Protein AF-A0A6J7IUE8-F1 (afdb_monomer_lite)

Structure (mmCIF, N/CA/C/O backbone):
data_AF-A0A6J7IUE8-F1
#
_entry.id   AF-A0A6J7IUE8-F1
#
loop_
_atom_site.group_PDB
_atom_site.id
_atom_site.type_symbol
_atom_site.label_atom_id
_atom_site.label_alt_id
_atom_site.label_comp_id
_atom_site.label_asym_id
_atom_site.label_entity_id
_atom_site.label_seq_id
_atom_site.pdbx_PDB_ins_code
_atom_site.Cartn_x
_atom_site.Cartn_y
_atom_site.Cartn_z
_atom_site.occupancy
_atom_site.B_iso_or_equiv
_atom_site.auth_seq_id
_atom_site.auth_comp_id
_atom_site.auth_asym_id
_atom_site.auth_atom_id
_atom_site.pdbx_PDB_model_num
ATOM 1 N N . MET A 1 1 ? -20.556 0.592 -16.417 1.00 41.69 1 MET A N 1
ATOM 2 C CA . MET A 1 1 ? -19.532 1.654 -16.553 1.00 41.69 1 MET A CA 1
ATOM 3 C C . MET A 1 1 ? -19.721 2.578 -15.368 1.00 41.69 1 MET A C 1
ATOM 5 O O . MET A 1 1 ? -20.810 3.117 -15.242 1.00 41.69 1 MET A O 1
ATOM 9 N N . ALA A 1 2 ? -18.732 2.686 -14.480 1.00 57.44 2 ALA A N 1
ATOM 10 C CA . ALA A 1 2 ? -18.840 3.545 -13.303 1.00 57.44 2 ALA A CA 1
ATOM 11 C C . ALA A 1 2 ? -18.923 5.019 -13.736 1.00 57.44 2 ALA A C 1
ATOM 13 O O . ALA A 1 2 ? -18.089 5.490 -14.510 1.00 57.44 2 ALA A O 1
ATOM 14 N N . SER A 1 3 ? -19.946 5.733 -13.275 1.00 59.53 3 SER A N 1
ATOM 15 C CA . SER A 1 3 ? -20.109 7.172 -13.485 1.00 59.53 3 SER A CA 1
ATOM 16 C C . SER A 1 3 ? -19.180 7.936 -12.540 1.00 59.53 3 SER A C 1
ATOM 18 O O . SER A 1 3 ? -19.323 7.825 -11.325 1.00 59.53 3 SER A O 1
ATOM 20 N N . TYR A 1 4 ? -18.232 8.704 -13.078 1.00 61.41 4 TYR A N 1
ATOM 21 C CA . TYR A 1 4 ? -17.335 9.537 -12.276 1.00 61.41 4 TYR A CA 1
ATOM 22 C C . TYR A 1 4 ? -18.035 10.844 -11.869 1.00 61.41 4 TYR A C 1
ATOM 24 O O . TYR A 1 4 ? -18.521 11.577 -12.729 1.00 61.41 4 TYR A O 1
ATOM 32 N N . SER A 1 5 ? -18.072 11.141 -10.569 1.00 62.22 5 SER A N 1
ATOM 33 C CA . SER A 1 5 ? -18.545 12.413 -10.006 1.00 62.22 5 SER A CA 1
ATOM 34 C C . SER A 1 5 ? -17.501 12.976 -9.046 1.00 62.22 5 SER A C 1
ATOM 36 O O . SER A 1 5 ? -16.877 12.205 -8.325 1.00 62.22 5 SER A O 1
ATOM 38 N N . ASP A 1 6 ? -17.366 14.301 -8.974 1.00 72.19 6 ASP A N 1
ATOM 39 C CA . ASP A 1 6 ? -16.412 14.996 -8.084 1.00 72.19 6 ASP A CA 1
ATOM 40 C C . ASP A 1 6 ? -16.710 14.798 -6.578 1.00 72.19 6 ASP A C 1
ATOM 42 O O . ASP A 1 6 ? -15.920 15.131 -5.700 1.00 72.19 6 ASP A O 1
ATOM 46 N N . VAL A 1 7 ? -17.864 14.207 -6.257 1.00 77.81 7 VAL A N 1
ATOM 47 C CA . VAL A 1 7 ? -18.258 13.861 -4.891 1.00 77.81 7 VAL A CA 1
ATOM 48 C C . VAL A 1 7 ? -17.766 12.459 -4.540 1.00 77.81 7 VAL A C 1
ATOM 50 O O . VAL A 1 7 ? -18.106 11.481 -5.208 1.00 77.81 7 VAL A O 1
ATOM 53 N N . LEU A 1 8 ? -17.019 12.351 -3.438 1.00 77.25 8 LEU A N 1
ATOM 54 C CA . LEU A 1 8 ? -16.585 11.069 -2.889 1.00 77.25 8 LEU A CA 1
ATOM 55 C C . LEU A 1 8 ? -17.809 10.258 -2.425 1.00 77.25 8 LEU A C 1
ATOM 57 O O . LEU A 1 8 ? -18.510 10.663 -1.496 1.00 77.25 8 LEU A O 1
ATOM 61 N N . ARG A 1 9 ? -18.070 9.109 -3.055 1.00 80.62 9 ARG A N 1
ATOM 62 C CA . ARG A 1 9 ? -19.239 8.265 -2.765 1.00 80.62 9 ARG A CA 1
ATOM 63 C C . ARG A 1 9 ? -18.827 6.811 -2.547 1.00 80.62 9 ARG A C 1
ATOM 65 O O . ARG A 1 9 ? -17.960 6.298 -3.240 1.00 80.62 9 ARG A O 1
ATOM 72 N N . GLY A 1 10 ? -19.460 6.154 -1.575 1.00 83.25 10 GLY A N 1
ATOM 73 C CA . GLY A 1 10 ? -19.400 4.702 -1.411 1.00 83.25 10 GLY A CA 1
ATOM 74 C C . GLY A 1 10 ? -20.656 4.064 -1.995 1.00 83.25 10 GLY A C 1
ATOM 75 O O . GLY A 1 10 ? -21.739 4.248 -1.438 1.00 83.25 10 GLY A O 1
ATOM 76 N N . ASP A 1 11 ? -20.518 3.344 -3.103 1.00 88.62 11 ASP A N 1
ATOM 77 C CA . ASP A 1 11 ? -21.592 2.601 -3.771 1.00 88.62 11 ASP A CA 1
ATOM 78 C C . ASP A 1 11 ? -21.237 1.110 -3.938 1.00 88.62 11 ASP A C 1
ATOM 80 O O . ASP A 1 11 ? -20.174 0.658 -3.501 1.00 88.62 11 ASP A O 1
ATOM 84 N N . SER A 1 12 ? -22.146 0.330 -4.535 1.00 87.94 12 SER A N 1
ATOM 85 C CA . SER A 1 12 ? -21.954 -1.109 -4.760 1.00 87.94 12 SER A CA 1
ATOM 86 C C . SER A 1 12 ? -20.707 -1.415 -5.582 1.00 87.94 12 SER A C 1
ATOM 88 O O . SER A 1 12 ? -19.929 -2.288 -5.199 1.00 87.94 12 SER A O 1
ATOM 90 N N . ASP A 1 13 ? -20.485 -0.666 -6.659 1.00 87.94 13 ASP A N 1
ATOM 91 C CA . ASP A 1 13 ? -19.376 -0.878 -7.592 1.00 87.94 13 ASP A CA 1
ATOM 92 C C . ASP A 1 13 ? -18.031 -0.582 -6.907 1.00 87.94 13 ASP A C 1
ATOM 94 O O . ASP A 1 13 ? -17.040 -1.308 -7.061 1.00 87.94 13 ASP A O 1
ATOM 98 N N . THR A 1 14 ? -18.009 0.450 -6.064 1.00 89.81 14 THR A N 1
ATOM 99 C CA . THR A 1 14 ? -16.865 0.799 -5.222 1.00 89.81 14 THR A CA 1
ATOM 100 C C . THR A 1 14 ? -16.589 -0.296 -4.199 1.00 89.81 14 THR A C 1
ATOM 102 O O . THR A 1 14 ? -15.438 -0.697 -4.021 1.00 89.81 14 THR A O 1
ATOM 105 N N . TRP A 1 15 ? -17.617 -0.820 -3.527 1.00 92.06 15 TRP A N 1
ATOM 106 C CA . TRP A 1 15 ? -17.433 -1.892 -2.544 1.00 92.06 15 TRP A CA 1
ATOM 107 C C . TRP A 1 15 ? -16.965 -3.195 -3.186 1.00 92.06 15 TRP A C 1
ATOM 109 O O . TRP A 1 15 ? -16.141 -3.894 -2.593 1.00 92.06 15 TRP A O 1
ATOM 119 N N . ASP A 1 16 ? -17.416 -3.496 -4.401 1.00 91.38 16 ASP A N 1
ATOM 120 C CA . ASP A 1 16 ? -16.919 -4.631 -5.174 1.00 91.38 16 ASP A CA 1
ATOM 121 C C . ASP A 1 16 ? -15.451 -4.463 -5.555 1.00 91.38 16 ASP A C 1
ATOM 123 O O . ASP A 1 16 ? -14.659 -5.396 -5.396 1.00 91.38 16 ASP A O 1
ATOM 127 N N . THR A 1 17 ? -15.058 -3.251 -5.938 1.00 91.81 17 THR A N 1
ATOM 128 C CA . THR A 1 17 ? -13.655 -2.918 -6.198 1.00 91.81 17 THR A CA 1
ATOM 129 C C . THR A 1 17 ? -12.807 -3.074 -4.933 1.00 91.81 17 THR A C 1
ATOM 131 O O . THR A 1 17 ? -11.763 -3.726 -4.954 1.00 91.81 17 THR A O 1
ATOM 134 N N . VAL A 1 18 ? -13.268 -2.549 -3.793 1.00 92.00 18 VAL A N 1
ATOM 135 C CA . VAL A 1 18 ? -12.584 -2.709 -2.499 1.00 92.00 18 VAL A CA 1
ATOM 136 C C . VAL A 1 18 ? -12.490 -4.183 -2.104 1.00 92.00 18 VAL A C 1
ATOM 138 O O . VAL A 1 18 ? -11.448 -4.616 -1.610 1.00 92.00 18 VAL A O 1
ATOM 141 N N . ARG A 1 19 ? -13.545 -4.974 -2.324 1.00 91.56 19 ARG A N 1
ATOM 142 C CA . ARG A 1 19 ? -13.552 -6.420 -2.065 1.00 91.56 19 ARG A CA 1
ATOM 143 C C . ARG A 1 19 ? -12.510 -7.136 -2.917 1.00 91.56 19 ARG A C 1
ATOM 145 O O . ARG A 1 19 ? -11.742 -7.920 -2.365 1.00 91.56 19 ARG A O 1
ATOM 152 N N . PHE A 1 20 ? -12.448 -6.830 -4.212 1.00 91.69 20 PHE A N 1
ATOM 153 C CA . PHE A 1 20 ? -11.446 -7.384 -5.121 1.00 91.69 20 PHE A CA 1
ATOM 154 C C . PHE A 1 20 ? -10.025 -7.053 -4.659 1.00 91.69 20 PHE A C 1
ATOM 156 O O . PHE A 1 20 ? -9.206 -7.955 -4.521 1.00 91.69 20 PHE A O 1
ATOM 163 N N . ILE A 1 21 ? -9.754 -5.785 -4.331 1.00 90.62 21 ILE A N 1
ATOM 164 C CA . ILE A 1 21 ? -8.452 -5.356 -3.805 1.00 90.62 21 ILE A CA 1
ATOM 165 C C . ILE A 1 21 ? -8.146 -6.106 -2.497 1.00 90.62 21 ILE A C 1
ATOM 167 O O . ILE A 1 21 ? -7.060 -6.628 -2.308 1.00 90.62 21 ILE A O 1
ATOM 171 N N . ARG A 1 22 ? -9.104 -6.274 -1.586 1.00 88.75 22 ARG A N 1
ATOM 172 C CA . ARG A 1 22 ? -8.854 -7.021 -0.338 1.00 88.75 22 ARG A CA 1
ATOM 173 C C . ARG A 1 22 ? -8.574 -8.510 -0.545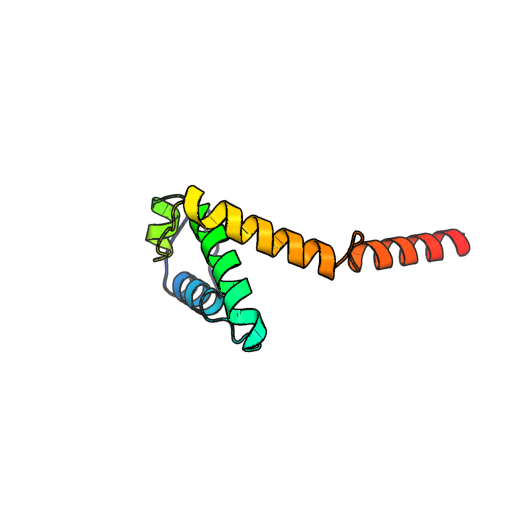 1.00 88.75 22 ARG A C 1
ATOM 175 O O . ARG A 1 22 ? -7.906 -9.108 0.295 1.00 88.75 22 ARG A O 1
ATOM 182 N N . GLN A 1 23 ? -9.113 -9.105 -1.603 1.00 87.31 23 GLN A N 1
ATOM 183 C CA . GLN A 1 23 ? -9.074 -10.543 -1.871 1.00 87.31 23 GLN A CA 1
ATOM 184 C C . GLN A 1 23 ? -8.470 -10.830 -3.249 1.00 87.31 23 GLN A C 1
ATOM 186 O O . GLN A 1 23 ? -8.997 -11.638 -4.014 1.00 87.31 23 GLN A O 1
ATOM 191 N N . VAL A 1 24 ? -7.353 -10.171 -3.572 1.00 85.62 24 VAL A N 1
ATOM 192 C CA . VAL A 1 24 ? -6.645 -10.444 -4.826 1.00 85.62 24 VAL A CA 1
ATOM 193 C C . VAL A 1 24 ? -6.160 -11.901 -4.805 1.00 85.62 24 VAL A C 1
ATOM 195 O O . VAL A 1 24 ? -5.523 -12.307 -3.826 1.00 85.62 24 VAL A O 1
ATOM 198 N N . PRO A 1 25 ? -6.421 -12.696 -5.861 1.00 84.44 25 PRO A N 1
ATOM 199 C CA . PRO A 1 25 ? -5.932 -14.067 -5.982 1.00 84.44 25 PRO A CA 1
ATOM 200 C C . PRO A 1 25 ? -4.423 -14.066 -6.261 1.00 84.44 25 PRO A C 1
ATOM 202 O O . PRO A 1 25 ? -3.962 -14.289 -7.378 1.00 84.44 25 PRO A O 1
ATOM 205 N N . LEU A 1 26 ? -3.641 -13.759 -5.229 1.00 83.50 26 LEU A N 1
ATOM 206 C CA . LEU A 1 26 ? -2.187 -13.775 -5.277 1.00 83.50 26 LEU A CA 1
ATOM 207 C C . LEU A 1 26 ? -1.648 -15.194 -5.049 1.00 83.50 26 LEU A C 1
ATOM 209 O O . LEU A 1 26 ? -2.281 -15.997 -4.354 1.00 83.50 26 LEU A O 1
ATOM 213 N N . PRO A 1 27 ? -0.438 -15.501 -5.556 1.00 83.88 27 PRO A N 1
ATOM 214 C CA . PRO A 1 27 ? 0.296 -16.688 -5.133 1.00 83.88 27 PRO A CA 1
ATOM 215 C C . PRO A 1 27 ? 0.373 -16.734 -3.601 1.00 83.88 27 PRO A C 1
ATOM 217 O O . PRO A 1 27 ? 0.644 -15.710 -2.972 1.00 83.88 27 PRO A O 1
ATOM 220 N N . ARG A 1 28 ? 0.161 -17.909 -2.987 1.00 79.69 28 ARG A N 1
ATOM 221 C CA . ARG A 1 28 ? 0.032 -18.043 -1.517 1.00 79.69 28 ARG A CA 1
ATOM 222 C C . ARG A 1 28 ? 1.182 -17.398 -0.731 1.00 79.69 28 ARG A C 1
ATOM 224 O O . ARG A 1 28 ? 0.953 -16.872 0.352 1.00 79.69 28 ARG A O 1
ATOM 231 N N . ALA A 1 29 ? 2.390 -17.383 -1.295 1.00 80.19 29 ALA A N 1
ATOM 232 C CA . ALA A 1 29 ? 3.571 -16.761 -0.694 1.00 80.19 29 ALA A CA 1
ATOM 233 C C . ALA A 1 29 ? 3.505 -15.219 -0.606 1.00 80.19 29 ALA A C 1
ATOM 235 O O . ALA A 1 29 ? 4.127 -14.632 0.273 1.00 80.19 29 ALA A O 1
ATOM 236 N N . ALA A 1 30 ? 2.749 -14.551 -1.485 1.00 83.00 30 ALA A N 1
ATOM 237 C CA . ALA A 1 30 ? 2.658 -13.088 -1.544 1.00 83.00 30 ALA A CA 1
ATOM 238 C C . ALA A 1 30 ? 1.518 -12.504 -0.688 1.00 83.00 30 ALA A C 1
ATOM 240 O O . ALA A 1 30 ? 1.515 -11.305 -0.404 1.00 83.00 30 ALA A O 1
ATOM 241 N N . GLY A 1 31 ? 0.569 -13.338 -0.247 1.00 86.44 31 GLY A N 1
ATOM 242 C CA . GLY A 1 31 ? -0.591 -12.918 0.546 1.00 86.44 31 GLY A CA 1
ATOM 243 C C . GLY A 1 31 ? -0.238 -12.108 1.805 1.00 86.44 31 GLY A C 1
ATOM 244 O O . GLY A 1 31 ? -0.807 -11.032 1.995 1.00 86.44 31 GLY A O 1
ATOM 245 N N . PRO A 1 32 ? 0.725 -12.548 2.641 1.00 86.88 32 PRO A N 1
ATOM 246 C CA . PRO A 1 32 ? 1.106 -11.809 3.847 1.00 86.88 32 PRO A CA 1
ATOM 247 C C . PRO A 1 32 ? 1.707 -10.430 3.553 1.00 86.88 32 PRO A C 1
ATOM 249 O O . PRO A 1 32 ? 1.318 -9.442 4.174 1.00 86.88 32 PRO A O 1
ATOM 252 N N . ALA A 1 33 ? 2.612 -10.341 2.573 1.00 86.38 33 ALA A N 1
ATOM 253 C CA . ALA A 1 33 ? 3.214 -9.070 2.170 1.00 86.38 33 ALA A CA 1
ATOM 254 C C . ALA A 1 33 ? 2.150 -8.101 1.631 1.00 86.38 33 ALA A C 1
ATOM 256 O O . ALA A 1 33 ? 2.133 -6.922 1.987 1.00 86.38 33 ALA A O 1
ATOM 257 N N . TYR A 1 34 ? 1.211 -8.615 0.836 1.00 89.75 34 TYR A N 1
ATOM 258 C CA . TYR A 1 34 ? 0.088 -7.835 0.334 1.00 89.75 34 TYR A CA 1
ATOM 259 C C . TYR A 1 34 ? -0.818 -7.315 1.455 1.00 89.75 34 TYR A C 1
ATOM 261 O O . TYR A 1 34 ? -1.175 -6.139 1.456 1.00 89.75 34 TYR A O 1
ATOM 269 N N . ALA A 1 35 ? -1.148 -8.151 2.442 1.00 88.69 35 ALA A N 1
ATOM 270 C CA . ALA A 1 35 ? -1.979 -7.751 3.575 1.00 88.69 35 ALA A CA 1
ATOM 271 C C . ALA A 1 35 ? -1.349 -6.600 4.381 1.00 88.69 35 ALA A C 1
ATOM 273 O O . ALA A 1 35 ? -2.056 -5.674 4.785 1.00 88.69 35 ALA A O 1
ATOM 274 N N . VAL A 1 36 ? -0.023 -6.618 4.562 1.00 90.31 36 VAL A N 1
ATOM 275 C CA . VAL A 1 36 ? 0.725 -5.520 5.198 1.00 90.31 36 VAL A CA 1
ATOM 276 C C . VAL A 1 36 ? 0.604 -4.234 4.384 1.00 90.31 36 VAL A C 1
ATOM 278 O O . VAL A 1 36 ? 0.278 -3.187 4.943 1.00 90.31 36 VAL A O 1
ATOM 281 N N . LEU A 1 37 ? 0.828 -4.298 3.069 1.00 89.81 37 LEU A N 1
ATOM 282 C CA . LEU A 1 37 ? 0.726 -3.127 2.193 1.00 89.81 37 LEU A CA 1
ATOM 283 C C . LEU A 1 37 ? -0.699 -2.566 2.158 1.00 89.81 37 LEU A C 1
ATOM 285 O O . LEU A 1 37 ? -0.881 -1.352 2.254 1.00 89.81 37 LEU A O 1
ATOM 289 N N . PHE A 1 38 ? -1.707 -3.438 2.099 1.00 91.25 38 PHE A N 1
ATOM 290 C CA . PHE A 1 38 ? -3.110 -3.043 2.165 1.00 91.25 38 PHE A CA 1
ATOM 291 C C . PHE A 1 38 ? -3.436 -2.353 3.495 1.00 91.25 38 PHE A C 1
ATOM 293 O O . PHE A 1 38 ? -4.068 -1.299 3.503 1.00 91.25 38 PHE A O 1
ATOM 300 N N . ALA A 1 39 ? -2.971 -2.895 4.625 1.00 90.00 39 ALA A N 1
ATOM 301 C CA . ALA A 1 39 ? -3.143 -2.264 5.933 1.00 90.00 39 ALA A CA 1
ATOM 302 C C . ALA A 1 39 ? -2.428 -0.903 6.015 1.00 90.00 39 ALA A C 1
ATOM 304 O O . ALA A 1 39 ? -2.968 0.045 6.588 1.00 90.00 39 ALA A O 1
ATOM 305 N N . GLY A 1 40 ? -1.248 -0.786 5.400 1.00 90.88 40 GLY A N 1
ATOM 306 C CA . GLY A 1 40 ? -0.537 0.478 5.222 1.00 90.88 40 GLY A CA 1
ATOM 307 C C . GLY A 1 40 ? -1.366 1.508 4.460 1.00 90.88 40 GLY A C 1
ATOM 308 O O . GLY A 1 40 ? -1.583 2.607 4.963 1.00 90.88 40 GLY A O 1
ATOM 309 N N . ALA A 1 41 ? -1.907 1.135 3.302 1.00 91.19 41 ALA A N 1
ATOM 310 C CA . ALA A 1 41 ? -2.779 2.002 2.514 1.00 91.19 41 ALA A CA 1
ATOM 311 C C . ALA A 1 41 ? -4.066 2.378 3.273 1.00 91.19 41 ALA A C 1
ATOM 313 O O . ALA A 1 41 ? -4.458 3.538 3.305 1.00 91.19 41 ALA A O 1
ATOM 314 N N . ALA A 1 42 ? -4.699 1.428 3.966 1.00 90.56 42 ALA A N 1
ATOM 315 C CA . ALA A 1 42 ? -5.889 1.701 4.770 1.00 90.56 42 ALA A CA 1
ATOM 316 C C . ALA A 1 42 ? -5.611 2.659 5.944 1.00 90.56 42 ALA A C 1
ATOM 318 O O . ALA A 1 42 ? -6.508 3.384 6.378 1.00 90.56 42 ALA A O 1
ATOM 319 N N . SER A 1 43 ? -4.378 2.676 6.463 1.00 90.44 43 SER A N 1
ATOM 320 C CA . SER A 1 43 ? -3.986 3.561 7.564 1.00 90.44 43 SER A CA 1
ATOM 321 C C . SER A 1 43 ? -3.843 5.033 7.159 1.00 90.44 43 SER A C 1
ATOM 323 O O . SER A 1 43 ? -3.961 5.903 8.022 1.00 90.44 43 SER A O 1
ATOM 325 N N . THR A 1 44 ? -3.650 5.330 5.867 1.00 89.06 44 THR A N 1
ATOM 326 C CA . THR A 1 44 ? -3.554 6.710 5.359 1.00 89.06 44 THR A CA 1
ATOM 327 C C . THR A 1 44 ? -4.914 7.332 5.038 1.00 89.06 44 THR A C 1
ATOM 329 O O . THR A 1 44 ? -5.004 8.549 4.894 1.00 89.06 44 THR A O 1
ATOM 332 N N . LEU A 1 45 ? -5.981 6.527 4.976 1.00 90.06 45 LEU A N 1
ATOM 333 C CA . LEU A 1 45 ? -7.345 7.011 4.763 1.00 90.06 45 LEU A CA 1
ATOM 334 C C . LEU A 1 45 ? -7.818 7.869 5.940 1.00 90.06 45 LEU A C 1
ATOM 336 O O . LEU A 1 45 ? -7.534 7.559 7.104 1.00 90.06 45 LEU A O 1
ATOM 340 N N . SER A 1 46 ? -8.611 8.904 5.651 1.00 89.56 46 SER A N 1
ATOM 341 C CA . SER A 1 46 ? -9.384 9.619 6.669 1.00 89.56 46 SER A CA 1
ATOM 342 C C . SER A 1 46 ? -10.471 8.711 7.265 1.00 89.56 46 SER A C 1
ATOM 344 O O . SER A 1 46 ? -10.816 7.664 6.709 1.00 89.56 46 SER A O 1
ATOM 346 N N . ALA A 1 47 ? -11.021 9.089 8.424 1.00 88.81 47 ALA A N 1
ATOM 347 C CA . ALA A 1 47 ? -12.107 8.328 9.048 1.00 88.81 47 ALA A CA 1
ATOM 348 C C . ALA A 1 47 ? -13.328 8.214 8.119 1.00 88.81 47 ALA A C 1
ATOM 350 O O . ALA A 1 47 ? -13.914 7.138 8.007 1.00 88.81 47 ALA A O 1
ATOM 351 N N . GLU A 1 48 ? -13.650 9.300 7.414 1.00 89.19 48 GLU A N 1
ATOM 352 C CA . GLU A 1 48 ? -14.794 9.364 6.505 1.00 89.19 48 GLU A CA 1
ATOM 353 C C . GLU A 1 48 ? -14.581 8.517 5.247 1.00 89.19 48 GLU A C 1
ATOM 355 O O . GLU A 1 48 ? -15.438 7.714 4.882 1.00 89.19 48 GLU A O 1
ATOM 360 N N . GLN A 1 49 ? -13.391 8.591 4.641 1.00 90.56 49 GLN A N 1
ATOM 361 C CA . GLN A 1 49 ? -13.031 7.755 3.491 1.00 90.56 49 GLN A CA 1
ATOM 362 C C . GLN A 1 49 ? -13.122 6.264 3.833 1.00 90.56 49 GLN A C 1
ATOM 364 O O . GLN A 1 49 ? -13.722 5.483 3.097 1.00 90.56 49 GLN A O 1
ATOM 369 N N . ALA A 1 50 ? -12.571 5.855 4.978 1.00 90.31 50 ALA A N 1
ATOM 370 C CA . ALA A 1 50 ? -12.622 4.460 5.398 1.00 90.31 50 ALA A CA 1
ATOM 371 C C . ALA A 1 50 ? -14.054 3.982 5.686 1.00 90.31 50 ALA A C 1
ATOM 373 O O . ALA A 1 50 ? -14.384 2.832 5.388 1.00 90.31 50 ALA A O 1
ATOM 374 N N . ARG A 1 51 ? -14.914 4.863 6.218 1.00 91.19 51 ARG A N 1
ATOM 375 C CA . ARG A 1 51 ? -16.332 4.573 6.456 1.00 91.19 51 ARG A CA 1
ATOM 376 C C . ARG A 1 51 ? -17.084 4.348 5.145 1.00 91.19 51 ARG A C 1
ATOM 378 O O . ARG A 1 51 ? -17.767 3.331 5.024 1.00 91.19 51 ARG A O 1
ATOM 385 N N . LEU A 1 52 ? -16.911 5.234 4.162 1.00 91.62 52 LEU A N 1
ATOM 386 C CA . LEU A 1 52 ? -17.524 5.110 2.831 1.00 91.62 52 LEU A CA 1
ATOM 387 C C . LEU A 1 52 ? -17.097 3.820 2.119 1.00 91.62 52 LEU A C 1
ATOM 389 O O . LEU A 1 52 ? -17.919 3.146 1.496 1.00 91.62 52 LEU A O 1
ATOM 393 N N . LEU A 1 53 ? -15.827 3.443 2.273 1.00 90.62 53 LEU A N 1
ATOM 394 C CA . LEU A 1 53 ? -15.250 2.239 1.674 1.00 90.62 53 LEU A CA 1
ATOM 395 C C . LE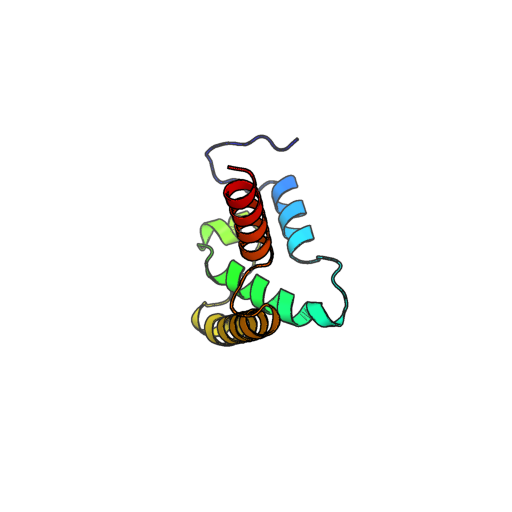U A 1 53 ? -15.484 0.961 2.500 1.00 90.62 53 LEU A C 1
ATOM 397 O O . LEU A 1 53 ? -15.115 -0.125 2.054 1.00 90.62 53 LEU A O 1
ATOM 401 N N . ARG A 1 54 ? -16.083 1.061 3.696 1.00 91.88 54 ARG A N 1
ATOM 402 C CA . ARG A 1 54 ? -16.274 -0.056 4.645 1.00 91.88 54 ARG A CA 1
ATOM 403 C C . ARG A 1 54 ? -14.963 -0.780 4.994 1.00 91.88 54 ARG A C 1
ATOM 405 O O . ARG A 1 54 ? -14.922 -2.002 5.161 1.00 91.88 54 ARG A O 1
ATOM 412 N N . ILE A 1 55 ? -13.877 -0.018 5.111 1.00 89.94 55 ILE A N 1
ATOM 413 C CA . ILE A 1 55 ? -12.542 -0.516 5.453 1.00 89.94 55 ILE A CA 1
ATOM 414 C C . ILE A 1 55 ? -12.271 -0.236 6.931 1.00 89.94 55 ILE A C 1
ATOM 416 O O . ILE A 1 55 ? -12.491 0.868 7.427 1.00 89.94 55 ILE A O 1
ATOM 420 N N . ARG A 1 56 ? -11.744 -1.233 7.649 1.00 86.44 56 ARG A N 1
ATOM 421 C CA . ARG A 1 56 ? -11.267 -1.020 9.017 1.00 86.44 56 ARG A CA 1
ATOM 422 C C . ARG A 1 56 ? -9.901 -0.339 8.976 1.00 86.44 56 ARG A C 1
ATOM 424 O O . ARG A 1 56 ? -8.965 -0.881 8.394 1.00 86.44 56 ARG A O 1
ATOM 431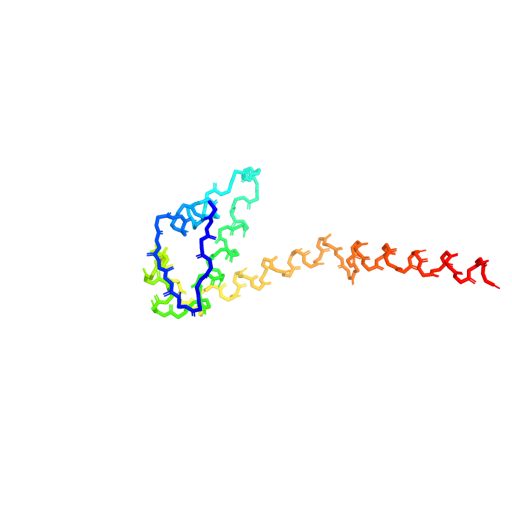 N N . ARG A 1 57 ? -9.792 0.833 9.605 1.00 85.56 57 ARG A N 1
ATOM 432 C CA . ARG A 1 57 ? -8.516 1.543 9.757 1.00 85.56 57 ARG A CA 1
ATOM 433 C C . ARG A 1 57 ? -7.670 0.853 10.817 1.00 85.56 57 ARG A C 1
ATOM 435 O O . ARG A 1 57 ? -8.172 0.512 11.887 1.00 85.56 57 ARG A O 1
ATOM 442 N N . THR A 1 58 ? -6.386 0.717 10.529 1.00 82.38 58 THR A N 1
ATOM 443 C CA . THR A 1 58 ? -5.374 0.360 11.524 1.00 82.38 58 THR A CA 1
ATOM 444 C C . THR A 1 58 ? -4.548 1.612 11.816 1.00 82.38 58 THR A C 1
ATOM 446 O O . THR A 1 58 ? -4.244 2.350 10.874 1.00 82.38 58 THR A O 1
ATOM 449 N N . PRO A 1 59 ? -4.192 1.903 13.080 1.00 84.06 59 PRO A N 1
ATOM 450 C CA . PRO A 1 59 ? -3.384 3.072 13.405 1.00 84.06 59 PRO A CA 1
ATOM 451 C C . PRO A 1 59 ? -2.046 3.063 12.661 1.00 84.06 59 PRO A C 1
ATOM 453 O O . PRO A 1 59 ? -1.346 2.049 12.647 1.00 84.06 59 PRO A O 1
ATOM 456 N N . LEU A 1 60 ? -1.661 4.215 12.104 1.00 83.25 60 LEU A N 1
ATOM 457 C CA . LEU A 1 60 ? -0.420 4.360 11.340 1.00 83.25 60 LEU A CA 1
ATOM 458 C C . LEU A 1 60 ? 0.819 3.983 12.166 1.00 83.25 60 LEU A C 1
ATOM 460 O O . LEU A 1 60 ? 1.756 3.402 11.635 1.00 83.25 60 LEU A O 1
ATOM 464 N N . ALA A 1 61 ? 0.813 4.262 13.473 1.00 82.69 61 ALA A N 1
ATOM 465 C CA . ALA A 1 61 ? 1.906 3.896 14.375 1.00 82.69 61 ALA A CA 1
ATOM 466 C C . ALA A 1 61 ? 2.187 2.381 14.395 1.00 82.69 61 ALA A C 1
ATOM 468 O O . ALA A 1 61 ? 3.333 1.973 14.555 1.00 82.69 61 ALA A O 1
ATOM 469 N N . VAL A 1 62 ? 1.155 1.557 14.188 1.00 84.44 62 VAL A N 1
ATOM 470 C CA . VAL A 1 62 ? 1.264 0.092 14.183 1.00 84.44 62 VAL A CA 1
ATOM 471 C C . VAL A 1 62 ? 1.689 -0.423 12.808 1.00 84.44 62 VAL A C 1
ATOM 473 O O . VAL A 1 62 ? 2.500 -1.338 12.717 1.00 84.44 62 VAL A O 1
ATOM 476 N N . THR A 1 63 ? 1.168 0.159 11.724 1.00 87.69 63 THR A N 1
ATOM 477 C CA . THR A 1 63 ? 1.425 -0.328 10.357 1.00 87.69 63 THR A CA 1
ATOM 478 C C . THR A 1 63 ? 2.749 0.163 9.783 1.00 87.69 63 THR A C 1
ATOM 480 O O . THR A 1 63 ? 3.392 -0.557 9.019 1.00 87.69 63 THR A O 1
ATOM 483 N N . ARG A 1 64 ? 3.186 1.372 10.151 1.00 89.69 64 ARG A N 1
ATOM 484 C CA . ARG A 1 64 ? 4.360 2.042 9.578 1.00 89.69 64 ARG A CA 1
ATOM 485 C C . ARG A 1 64 ? 5.652 1.216 9.608 1.00 89.69 64 ARG A C 1
ATOM 487 O O . ARG A 1 64 ? 6.274 1.149 8.549 1.00 89.69 64 ARG A O 1
ATOM 494 N N . PRO A 1 65 ? 6.081 0.581 10.720 1.00 90.75 65 PRO A N 1
ATOM 495 C CA . PRO A 1 65 ? 7.334 -0.177 10.718 1.00 90.75 65 PRO A CA 1
ATOM 496 C C . PRO A 1 65 ? 7.265 -1.395 9.790 1.00 90.75 65 PRO A C 1
ATOM 498 O O . PRO A 1 65 ? 8.180 -1.628 9.003 1.00 90.75 65 PRO A O 1
ATOM 501 N N . THR A 1 66 ? 6.156 -2.136 9.818 1.00 90.50 66 THR A N 1
ATOM 502 C CA . THR A 1 66 ? 5.974 -3.337 8.992 1.00 90.50 66 THR A CA 1
ATOM 503 C C . THR A 1 66 ? 5.876 -2.989 7.506 1.00 90.50 66 THR A C 1
ATOM 505 O O . THR A 1 66 ? 6.475 -3.663 6.671 1.00 90.50 66 THR A O 1
ATOM 508 N N . VAL A 1 67 ? 5.174 -1.904 7.168 1.00 91.06 67 VAL A N 1
ATOM 509 C CA . VAL A 1 67 ? 5.072 -1.399 5.790 1.00 91.06 67 VAL A CA 1
ATOM 510 C C . VAL A 1 67 ? 6.427 -0.905 5.291 1.00 91.06 67 VAL A C 1
ATOM 512 O O . VAL A 1 67 ? 6.814 -1.241 4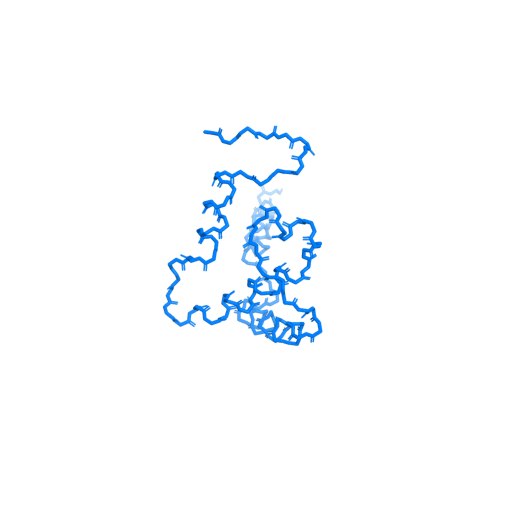.177 1.00 91.06 67 VAL A O 1
ATOM 515 N N . ALA A 1 68 ? 7.173 -0.157 6.108 1.00 90.69 68 ALA A N 1
ATOM 516 C CA . ALA A 1 68 ? 8.511 0.306 5.747 1.00 90.69 68 ALA A CA 1
ATOM 517 C C . ALA A 1 68 ? 9.467 -0.869 5.489 1.00 90.69 68 ALA A C 1
ATOM 519 O O . ALA A 1 68 ? 10.186 -0.857 4.493 1.00 90.69 68 ALA A O 1
ATOM 520 N N . ALA A 1 69 ? 9.423 -1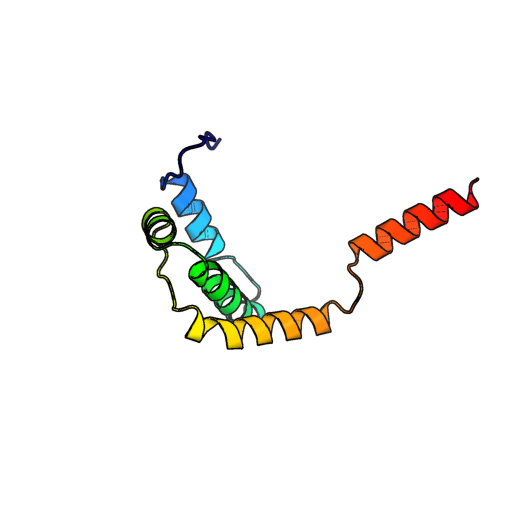.910 6.326 1.00 91.25 69 ALA A N 1
ATOM 521 C CA . ALA A 1 69 ? 10.202 -3.128 6.118 1.00 91.25 69 ALA A CA 1
ATOM 522 C C . ALA A 1 69 ? 9.814 -3.845 4.813 1.00 91.25 69 ALA A C 1
ATOM 524 O O . ALA A 1 69 ? 10.690 -4.214 4.032 1.00 91.25 69 ALA A O 1
ATOM 525 N N . ALA A 1 70 ? 8.513 -3.989 4.534 1.00 89.69 70 ALA A N 1
ATOM 526 C CA . ALA A 1 70 ? 8.026 -4.606 3.300 1.00 89.69 70 ALA A CA 1
ATOM 527 C C . ALA A 1 70 ? 8.453 -3.820 2.048 1.00 89.69 70 ALA A C 1
ATOM 529 O O . ALA A 1 70 ? 8.930 -4.408 1.078 1.00 89.69 70 ALA A O 1
ATOM 530 N N . LEU A 1 71 ? 8.333 -2.489 2.077 1.00 89.12 71 LEU A N 1
ATOM 531 C CA . LEU A 1 71 ? 8.783 -1.617 0.990 1.00 89.12 71 LEU A CA 1
ATOM 532 C C . LEU A 1 71 ? 10.305 -1.658 0.815 1.00 89.12 71 LEU A C 1
ATOM 534 O O . LEU A 1 71 ? 10.778 -1.680 -0.317 1.00 89.12 71 LEU A O 1
ATOM 538 N N . GLY A 1 72 ? 11.068 -1.722 1.908 1.00 89.50 72 GLY A N 1
ATOM 539 C CA . GLY A 1 72 ? 12.520 -1.895 1.868 1.00 89.50 72 GLY A CA 1
ATOM 540 C C . GLY A 1 72 ? 12.924 -3.220 1.219 1.00 89.50 72 GLY A C 1
ATOM 541 O O . GLY A 1 72 ? 13.759 -3.234 0.318 1.00 89.50 72 GLY A O 1
ATOM 542 N N . ALA A 1 73 ? 12.278 -4.325 1.601 1.00 88.12 73 ALA A N 1
ATOM 543 C CA . ALA A 1 73 ? 12.506 -5.632 0.985 1.00 88.12 73 ALA A CA 1
ATOM 544 C C . ALA A 1 73 ? 12.165 -5.633 -0.516 1.00 88.12 73 ALA A C 1
ATOM 546 O O . ALA A 1 73 ? 12.927 -6.160 -1.326 1.00 88.12 73 ALA A O 1
ATOM 547 N N . LEU A 1 74 ? 11.059 -4.989 -0.905 1.00 84.50 74 LEU A N 1
ATOM 548 C CA . LEU A 1 74 ? 10.699 -4.810 -2.313 1.00 84.50 74 LEU A CA 1
ATOM 549 C C . LEU A 1 74 ? 11.718 -3.948 -3.066 1.00 84.50 74 LEU A C 1
ATOM 551 O O . LEU A 1 74 ? 12.074 -4.286 -4.192 1.00 84.50 74 LEU A O 1
ATOM 555 N N . ALA A 1 75 ? 12.218 -2.871 -2.458 1.00 85.50 75 ALA A N 1
ATOM 556 C CA . ALA A 1 75 ? 13.248 -2.027 -3.056 1.00 85.50 75 ALA A CA 1
ATOM 557 C C . ALA A 1 75 ? 14.551 -2.806 -3.298 1.00 85.50 75 ALA A C 1
ATOM 559 O O . ALA A 1 75 ? 15.166 -2.655 -4.352 1.00 85.50 75 ALA A O 1
ATOM 560 N N . LEU A 1 76 ? 14.936 -3.688 -2.370 1.00 87.69 76 LEU A N 1
ATOM 561 C CA . LEU A 1 76 ? 16.079 -4.588 -2.547 1.00 87.69 76 LEU A CA 1
ATOM 562 C C . LEU A 1 76 ? 15.844 -5.599 -3.678 1.00 87.69 76 LEU A C 1
ATOM 564 O O . LEU A 1 76 ? 16.741 -5.824 -4.485 1.00 87.69 76 LEU A O 1
ATOM 568 N N . ALA A 1 77 ? 14.640 -6.169 -3.771 1.00 84.00 77 ALA A N 1
ATOM 569 C CA . ALA A 1 77 ? 14.297 -7.145 -4.806 1.00 84.00 77 ALA A CA 1
ATOM 570 C C . ALA A 1 77 ? 14.218 -6.533 -6.218 1.00 84.00 77 ALA A C 1
ATOM 572 O O . ALA A 1 77 ? 14.646 -7.153 -7.189 1.00 84.00 77 ALA A O 1
ATOM 573 N N . VAL A 1 78 ? 13.672 -5.319 -6.346 1.00 81.12 78 VAL A N 1
ATOM 574 C CA . VAL A 1 78 ? 13.557 -4.598 -7.629 1.00 81.12 78 VAL A CA 1
ATOM 575 C C . VAL A 1 78 ? 14.890 -3.959 -8.040 1.00 81.12 78 VAL A C 1
ATOM 577 O O . VAL A 1 78 ? 15.161 -3.787 -9.234 1.00 81.12 78 VAL A O 1
ATOM 580 N N . GLY A 1 79 ? 15.735 -3.625 -7.065 1.00 78.88 79 GLY A N 1
ATOM 581 C CA . GLY A 1 79 ? 16.984 -2.906 -7.267 1.00 78.88 79 GLY A CA 1
ATOM 582 C C . GLY A 1 79 ? 16.782 -1.409 -7.534 1.00 78.88 79 GLY A C 1
ATOM 583 O O . GLY A 1 79 ? 15.670 -0.887 -7.597 1.00 78.88 79 GLY A O 1
ATOM 584 N N . SER A 1 80 ? 17.891 -0.692 -7.722 1.00 71.12 80 SER A N 1
ATOM 585 C CA . SER A 1 80 ? 17.932 0.779 -7.809 1.00 71.12 80 SER A CA 1
ATOM 586 C C . SER A 1 80 ? 17.394 1.375 -9.116 1.00 71.12 80 SER A C 1
ATOM 588 O O . SER A 1 80 ? 17.268 2.594 -9.237 1.00 71.12 80 SER A O 1
ATOM 590 N N . GLN A 1 81 ? 17.070 0.549 -10.114 1.00 68.44 81 GLN A N 1
ATOM 591 C CA . GLN A 1 81 ? 16.544 1.011 -11.397 1.00 68.44 81 GLN A CA 1
ATOM 592 C C . GLN A 1 81 ? 15.277 0.259 -11.787 1.00 68.44 81 GLN A C 1
ATOM 594 O O . GLN A 1 81 ? 15.279 -0.968 -11.906 1.00 68.44 81 GLN A O 1
ATOM 599 N N . SER A 1 82 ? 14.213 1.013 -12.069 1.00 74.19 82 SER A N 1
ATOM 600 C CA . SER A 1 82 ? 12.976 0.458 -12.611 1.00 74.19 82 SER A CA 1
ATOM 601 C C . SER A 1 82 ? 13.199 -0.065 -14.036 1.00 74.19 82 SER A C 1
ATOM 603 O O . SER A 1 82 ? 13.926 0.535 -14.834 1.00 74.19 82 SER A O 1
ATOM 605 N N . GLY A 1 83 ? 12.557 -1.185 -14.387 1.00 76.19 83 GLY A N 1
ATOM 606 C CA . GLY A 1 83 ? 12.612 -1.731 -15.751 1.00 76.19 83 GLY A CA 1
ATOM 607 C C . GLY A 1 83 ? 12.137 -0.724 -16.806 1.00 76.19 83 GLY A C 1
ATOM 608 O O . GLY A 1 83 ? 12.711 -0.641 -17.889 1.00 76.19 83 GLY A O 1
ATOM 609 N N . ALA A 1 84 ? 11.164 0.121 -16.450 1.00 80.00 84 ALA A N 1
ATOM 610 C CA . ALA A 1 84 ? 10.687 1.212 -17.293 1.00 80.00 84 ALA A CA 1
ATOM 611 C C . ALA A 1 84 ? 11.786 2.241 -17.601 1.00 80.00 84 ALA A C 1
ATOM 613 O O . ALA A 1 84 ? 11.963 2.616 -18.758 1.00 80.00 84 ALA A O 1
ATOM 614 N N . LEU A 1 85 ? 12.567 2.655 -16.597 1.00 82.81 85 LEU A N 1
ATOM 615 C CA . LEU A 1 85 ? 13.668 3.598 -16.783 1.00 82.81 85 LEU A CA 1
ATOM 616 C C . LEU A 1 85 ? 14.803 2.992 -17.620 1.00 82.81 85 LEU A C 1
ATOM 618 O O . LEU A 1 85 ? 15.356 3.678 -18.479 1.00 82.81 85 LEU A O 1
ATOM 622 N N . ARG A 1 86 ? 15.124 1.704 -17.423 1.00 85.00 86 ARG A N 1
ATOM 623 C CA . ARG A 1 86 ? 16.073 0.983 -18.293 1.00 85.00 86 ARG A CA 1
ATOM 624 C C . ARG A 1 86 ? 15.608 0.984 -19.749 1.00 85.00 86 ARG A C 1
ATOM 626 O O . ARG A 1 86 ? 16.377 1.362 -20.629 1.00 85.00 86 ARG A O 1
ATOM 633 N N . ASN A 1 87 ? 14.343 0.649 -19.995 1.00 86.25 87 ASN A N 1
ATOM 634 C CA . ASN A 1 87 ? 13.774 0.642 -21.343 1.00 86.25 87 ASN A CA 1
ATOM 635 C C . ASN A 1 87 ? 13.728 2.044 -21.964 1.00 86.25 87 ASN A C 1
ATOM 637 O O . ASN A 1 87 ? 14.040 2.201 -23.142 1.00 86.25 87 ASN A O 1
ATOM 641 N N . ALA A 1 88 ? 13.377 3.070 -21.186 1.00 88.88 88 ALA A N 1
ATOM 642 C CA . ALA A 1 88 ? 13.386 4.456 -21.647 1.00 88.88 88 ALA A CA 1
ATOM 643 C C . ALA A 1 88 ? 14.798 4.903 -22.052 1.00 88.88 88 ALA A C 1
ATOM 645 O O . ALA A 1 88 ? 14.977 5.443 -23.142 1.00 88.88 88 ALA A O 1
ATOM 646 N N . ARG A 1 89 ? 15.815 4.603 -21.233 1.00 88.69 89 ARG A N 1
ATOM 647 C CA . ARG A 1 89 ? 17.217 4.894 -21.570 1.00 88.69 89 ARG A CA 1
ATOM 648 C C . ARG A 1 89 ? 17.678 4.153 -22.814 1.00 88.69 89 ARG A C 1
ATOM 650 O O . ARG A 1 89 ? 18.293 4.771 -23.671 1.00 88.69 89 ARG A O 1
ATOM 657 N N . HIS A 1 90 ? 17.323 2.877 -22.945 1.00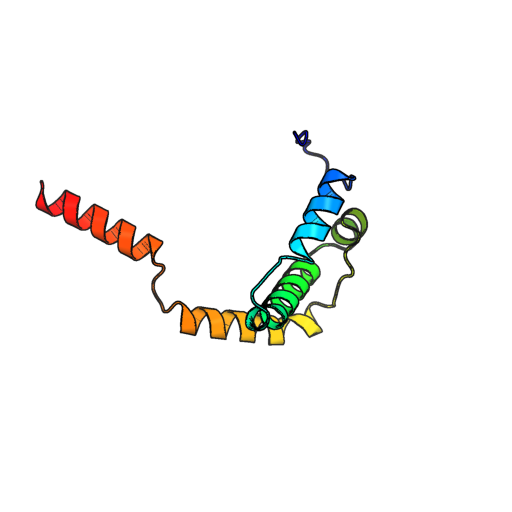 91.12 90 HIS A N 1
ATOM 658 C CA . HIS A 1 90 ? 17.636 2.088 -24.134 1.00 91.12 90 HIS A CA 1
ATOM 659 C C . HIS A 1 90 ? 16.986 2.664 -25.406 1.00 91.12 90 HIS A C 1
ATOM 661 O O . HIS A 1 90 ? 17.576 2.651 -26.485 1.00 91.12 90 HIS A O 1
ATOM 667 N N . ARG A 1 91 ? 15.766 3.208 -25.301 1.00 90.75 91 ARG A N 1
ATOM 668 C CA . ARG A 1 91 ? 15.111 3.902 -26.421 1.00 90.75 91 ARG A CA 1
ATOM 669 C C . ARG A 1 91 ? 15.842 5.192 -26.791 1.00 90.75 91 ARG A C 1
ATOM 671 O O . ARG A 1 91 ? 16.088 5.406 -27.971 1.00 90.75 91 ARG A O 1
ATOM 678 N N . ILE A 1 92 ? 16.215 6.011 -25.808 1.00 93.38 92 ILE A N 1
ATOM 679 C CA . ILE A 1 92 ? 16.964 7.258 -26.037 1.00 93.38 92 ILE A CA 1
ATOM 680 C C . ILE A 1 92 ? 18.334 6.961 -26.659 1.00 93.38 92 ILE A C 1
ATOM 682 O O . ILE A 1 92 ? 18.702 7.590 -27.645 1.00 93.38 92 ILE A O 1
ATOM 686 N N . SER A 1 93 ? 19.066 5.965 -26.148 1.00 91.88 93 SER A N 1
ATOM 687 C CA . SER A 1 93 ? 20.373 5.593 -26.698 1.00 91.88 93 SER A CA 1
ATOM 688 C C . SER A 1 93 ? 20.274 5.115 -28.146 1.00 91.88 93 SER A C 1
ATOM 690 O O . SER A 1 93 ? 21.127 5.459 -28.953 1.00 91.88 93 SER A O 1
ATOM 692 N N . ARG A 1 94 ? 19.216 4.373 -28.504 1.00 92.38 94 ARG A N 1
ATOM 693 C CA . ARG A 1 94 ? 18.967 3.977 -29.898 1.00 92.38 94 ARG A CA 1
ATOM 694 C C . ARG A 1 94 ? 18.687 5.165 -30.818 1.00 92.38 94 ARG A C 1
ATOM 696 O O . ARG A 1 94 ? 19.124 5.132 -31.960 1.00 92.38 94 ARG A O 1
ATOM 703 N N . LEU A 1 95 ? 17.962 6.178 -30.344 1.00 91.81 95 LEU A N 1
ATOM 704 C CA . LEU A 1 95 ? 17.679 7.384 -31.129 1.00 91.81 95 LEU A CA 1
ATOM 705 C C . LEU A 1 95 ? 18.941 8.229 -31.340 1.00 91.81 95 LEU A C 1
ATOM 707 O O . LEU A 1 95 ? 19.156 8.708 -32.444 1.00 91.81 95 LEU A O 1
ATOM 711 N N . ASN A 1 96 ? 19.802 8.340 -30.325 1.00 85.00 96 ASN A N 1
ATOM 712 C CA . ASN A 1 96 ? 21.055 9.097 -30.422 1.00 85.00 96 ASN A CA 1
ATOM 713 C C . ASN A 1 96 ? 22.115 8.445 -31.326 1.00 85.00 96 ASN A C 1
ATOM 715 O O . ASN A 1 96 ? 23.016 9.138 -31.768 1.00 85.00 96 ASN A O 1
ATOM 719 N N . VAL A 1 97 ? 22.050 7.130 -31.568 1.00 75.38 97 VAL A N 1
ATOM 720 C CA . VAL A 1 97 ? 22.966 6.428 -32.496 1.00 75.38 97 VAL A CA 1
ATOM 721 C C . VAL A 1 97 ? 22.475 6.504 -33.949 1.00 75.38 97 VAL A C 1
ATOM 723 O O . VAL A 1 97 ? 23.251 6.295 -34.873 1.00 75.38 97 VAL A O 1
ATOM 726 N N . ALA A 1 98 ? 21.185 6.779 -34.157 1.00 65.06 98 ALA A N 1
ATOM 727 C CA . ALA A 1 98 ? 20.570 6.896 -35.479 1.00 65.06 98 ALA A CA 1
ATOM 728 C C . ALA A 1 98 ? 20.508 8.347 -36.006 1.00 65.06 98 ALA A C 1
ATOM 730 O O . ALA A 1 98 ? 19.943 8.562 -37.078 1.00 65.06 98 ALA A O 1
ATOM 731 N N . ALA A 1 99 ? 21.040 9.312 -35.248 1.00 54.88 99 ALA A N 1
ATOM 732 C CA . ALA A 1 99 ? 21.135 10.735 -35.577 1.00 54.88 99 ALA A CA 1
ATOM 733 C C . ALA A 1 99 ? 22.599 11.119 -35.815 1.00 54.88 99 ALA A C 1
ATOM 735 O O . ALA A 1 99 ? 22.833 11.974 -36.695 1.00 54.88 99 ALA A O 1
#

Foldseek 3Di:
DDDDDPDDAQDPVLLVVLVCLLDPPDDPVCNVLSNLVVLLVLQPDDPVNCVSNVHDHDHNVVSVVVNVVSVVVVCVVCDPDHPVRVVVVVVVVVVVVVD

Sequence (99 aa):
MASYSDVLRGDSDTWDTVRFIRQVPLPRAAGPAYAVLFAGAASTLSAEQARLLRIRRTPLAVTRPTVAAALGALALAVGSQSGALRNARHRISRLNVAA

Organism: NCBI:txid449393

Radius of gyration: 18.95 Å; chains: 1; bounding box: 45×33×50 Å

pLDDT: mean 84.67, std 9.25, range [41.69, 93.38]

Secondary structure (DSSP, 8-state):
-PPP-SS----HHHHHHHHHHHT----TTTHHHHHHHHHHHHHHS-HHHHHHTTPPP--HHHHHHHHHHHHHHHHHHH-SS-HHHHHHHHHHHHHHH--